Protein AF-A0A2M6GEM4-F1 (afdb_monomer_lite)

Foldseek 3Di:
DDPPDPPVVVVVVVVVVCVVVVHDDDDLLLVLLVVLLVLLVVLLVDLVCLLVSVVCNCPVRQVVDPLCVVVVPPDDDARCVSLQCRQLVVLNVQLVCLVVVHDHDPPPVDDSVVVNSVSSVSNNVSSVVSSVVSVCVVVVVVPD

Radius of gyration: 19.63 Å; chains: 1; bounding box: 41×46×54 Å

Sequence (144 aa):
MSSKDNSHDYIRYFELSLEELGITLPDKLEAAKILLSYYLGQMISSLERAFELMYLIDNEIYKQVDWMQELKLSEKKYVGEELGLEKMFTWYRELQDYEDNGMLLYYNELPRVKQKVKFEQELVEEAKELKSKIYKEIFTHNNV

Structure (mmCIF, N/CA/C/O backbone):
data_AF-A0A2M6GEM4-F1
#
_entry.id   AF-A0A2M6GEM4-F1
#
loop_
_atom_site.group_PDB
_atom_site.id
_atom_site.type_symbol
_atom_site.label_atom_id
_atom_site.label_alt_id
_atom_site.label_comp_id
_atom_site.label_asym_id
_atom_site.label_entity_id
_atom_site.label_seq_id
_atom_site.pdbx_PDB_ins_code
_atom_site.Cartn_x
_atom_site.Cartn_y
_atom_site.Cartn_z
_atom_site.occupancy
_atom_site.B_iso_or_equiv
_atom_site.auth_seq_id
_atom_site.auth_comp_id
_atom_site.auth_asym_id
_atom_site.auth_atom_id
_atom_site.pdbx_PDB_model_num
ATOM 1 N N . MET A 1 1 ? -25.309 -33.368 25.034 1.00 39.88 1 MET A N 1
ATOM 2 C CA . MET A 1 1 ? -24.667 -32.039 25.049 1.00 39.88 1 MET A CA 1
ATOM 3 C C . MET A 1 1 ? -24.762 -31.478 23.643 1.00 39.88 1 MET A C 1
ATOM 5 O O . MET A 1 1 ? -24.240 -32.099 22.728 1.00 39.88 1 MET A O 1
ATOM 9 N N . SER A 1 2 ? -25.549 -30.418 23.457 1.00 46.16 2 SER A N 1
ATOM 10 C CA . SER A 1 2 ? -25.753 -29.780 22.153 1.00 46.16 2 SER A CA 1
ATOM 11 C C . SER A 1 2 ? -24.515 -28.953 21.824 1.00 46.16 2 SER A C 1
ATOM 13 O O . SER A 1 2 ? -24.209 -28.009 22.537 1.00 46.16 2 SER A O 1
ATOM 15 N N . SER A 1 3 ? -23.800 -29.312 20.763 1.00 54.38 3 SER A N 1
ATOM 16 C CA . SER A 1 3 ? -22.631 -28.600 20.231 1.00 54.38 3 SER A CA 1
ATOM 17 C C . SER A 1 3 ? -23.011 -27.328 19.452 1.00 54.38 3 SER A C 1
ATOM 19 O O . SER A 1 3 ? -22.379 -26.999 18.450 1.00 54.38 3 SER A O 1
ATOM 21 N N . LYS A 1 4 ? -24.095 -26.657 19.848 1.00 60.97 4 LYS A N 1
ATOM 22 C CA . LYS A 1 4 ? -24.595 -25.419 19.244 1.00 60.97 4 LYS A CA 1
ATOM 23 C C . LYS A 1 4 ? -24.687 -24.373 20.355 1.00 60.97 4 LYS A C 1
ATOM 25 O O . LYS A 1 4 ? -25.358 -24.645 21.344 1.00 60.97 4 LYS A O 1
ATOM 30 N N . ASP A 1 5 ? -24.009 -23.242 20.149 1.00 56.44 5 ASP A N 1
ATOM 31 C CA . ASP A 1 5 ? -23.959 -22.025 20.985 1.00 56.44 5 ASP A CA 1
ATOM 32 C C . ASP A 1 5 ? -22.988 -21.960 22.177 1.00 56.44 5 ASP A C 1
ATOM 34 O O . ASP A 1 5 ? -23.385 -21.626 23.285 1.00 56.44 5 ASP A O 1
ATOM 38 N N . ASN A 1 6 ? -21.682 -22.126 21.927 1.00 60.91 6 ASN A N 1
ATOM 39 C CA . ASN A 1 6 ? -20.639 -21.585 22.825 1.00 60.91 6 ASN A CA 1
ATOM 40 C C . ASN A 1 6 ? -20.024 -20.261 22.316 1.00 60.91 6 ASN A C 1
ATOM 42 O O . ASN A 1 6 ? -19.078 -19.755 22.912 1.00 60.91 6 ASN A O 1
ATOM 46 N N . SER A 1 7 ? -20.513 -19.684 21.209 1.00 71.62 7 SER A N 1
ATOM 47 C CA . SER A 1 7 ? -19.956 -18.450 20.616 1.00 71.62 7 SER A CA 1
ATOM 48 C C . SER A 1 7 ? -19.957 -17.271 21.595 1.00 71.62 7 SER A C 1
ATOM 50 O O . SER A 1 7 ? -18.985 -16.522 21.656 1.00 71.62 7 SER A O 1
ATOM 52 N N . HIS A 1 8 ? -21.014 -17.149 22.398 1.00 75.56 8 HIS A N 1
ATOM 53 C CA . HIS A 1 8 ? -21.148 -16.109 23.414 1.00 75.56 8 HIS A CA 1
ATOM 54 C C . HIS A 1 8 ? -20.110 -16.233 24.533 1.00 75.56 8 HIS A C 1
ATOM 56 O O . HIS A 1 8 ? -19.555 -15.221 24.957 1.00 75.56 8 HIS A O 1
ATOM 62 N N . ASP A 1 9 ? -19.800 -17.455 24.968 1.00 83.75 9 ASP A N 1
ATOM 63 C CA . ASP A 1 9 ? -18.785 -17.680 25.998 1.00 83.75 9 ASP A CA 1
ATOM 64 C C . ASP A 1 9 ? -17.386 -17.348 25.470 1.00 83.75 9 ASP A C 1
ATOM 66 O O . ASP A 1 9 ? -16.604 -16.717 26.175 1.00 83.75 9 ASP A O 1
ATOM 70 N N . TYR A 1 10 ? -17.079 -17.683 24.211 1.00 84.69 10 TYR A N 1
ATOM 71 C CA . TYR A 1 10 ? -15.801 -17.315 23.589 1.00 84.69 10 TYR A CA 1
ATOM 72 C C . TYR A 1 10 ? -15.606 -15.804 23.478 1.00 84.69 10 TYR A C 1
ATOM 74 O O . TYR A 1 10 ? -14.532 -15.313 23.817 1.00 84.69 10 TYR A O 1
ATOM 82 N N . ILE A 1 11 ? -16.633 -15.074 23.031 1.00 85.88 11 ILE A N 1
ATOM 83 C CA . ILE A 1 11 ? -16.583 -13.608 22.940 1.00 85.88 11 ILE A CA 1
ATOM 84 C C . ILE A 1 11 ? -16.347 -13.016 24.330 1.00 85.88 11 ILE A C 1
ATOM 86 O O . ILE A 1 11 ? -15.442 -12.209 24.508 1.00 85.88 11 ILE A O 1
ATOM 90 N N . ARG A 1 12 ? -17.078 -13.500 25.337 1.00 87.62 12 ARG A N 1
ATOM 91 C CA . ARG A 1 12 ? -16.926 -13.042 26.717 1.00 87.62 12 ARG A CA 1
ATOM 92 C C . ARG A 1 12 ? -15.534 -13.322 27.287 1.00 87.62 12 ARG A C 1
ATOM 94 O O . ARG A 1 12 ? -14.957 -12.449 27.926 1.00 87.62 12 ARG A O 1
ATOM 101 N N . TYR A 1 13 ? -14.985 -14.523 27.089 1.00 91.38 13 TYR A N 1
ATOM 102 C CA . TYR A 1 13 ? -13.627 -14.839 27.547 1.00 91.38 13 TYR A CA 1
ATOM 103 C C . TYR A 1 13 ? -12.571 -13.997 26.829 1.00 91.38 13 TYR A C 1
ATOM 105 O O . TYR A 1 13 ? -11.590 -13.593 27.451 1.00 91.38 13 TYR A O 1
ATOM 113 N N . PHE A 1 14 ? -12.772 -13.710 25.543 1.00 89.94 14 PHE A N 1
ATOM 114 C CA . PHE A 1 14 ? -11.895 -12.832 24.781 1.00 89.94 14 PHE A CA 1
ATOM 115 C C . PHE A 1 14 ? -11.927 -11.396 25.321 1.00 89.94 14 PHE A C 1
ATOM 117 O O . PHE A 1 14 ? -10.872 -10.844 25.615 1.00 89.94 14 PHE A O 1
ATOM 124 N N . GLU A 1 15 ? -13.115 -10.829 25.541 1.00 90.00 15 GLU A N 1
ATOM 125 C CA . GLU A 1 15 ? -13.294 -9.487 26.115 1.00 90.00 15 GLU A CA 1
ATOM 126 C C . GLU A 1 15 ? -12.674 -9.364 27.513 1.00 90.00 15 GLU A C 1
ATOM 128 O O . GLU A 1 15 ? -11.921 -8.425 27.763 1.00 90.00 15 GLU A O 1
ATOM 133 N N . LEU A 1 16 ? -12.904 -10.344 28.396 1.00 92.31 16 LEU A N 1
ATOM 134 C CA . LEU A 1 16 ? -12.286 -10.373 29.728 1.00 92.31 16 LEU A CA 1
ATOM 135 C C . LEU A 1 16 ? -10.758 -10.440 29.650 1.00 92.31 16 LEU A C 1
ATOM 137 O O . LEU A 1 16 ? -10.073 -9.755 30.401 1.00 92.31 16 LEU A O 1
ATOM 141 N N . SER A 1 17 ? -10.215 -11.227 28.717 1.00 92.00 17 SER A N 1
ATOM 142 C CA . SER A 1 17 ? -8.763 -11.312 28.522 1.00 92.00 17 SER A CA 1
ATOM 143 C C . SER A 1 17 ? -8.178 -9.979 28.044 1.00 92.00 17 SER A C 1
ATOM 145 O O . SER A 1 17 ? -7.085 -9.604 28.459 1.00 92.00 17 SER A O 1
ATOM 147 N N . LEU A 1 18 ? -8.891 -9.253 27.174 1.00 91.94 18 LEU A N 1
ATOM 148 C CA . LEU A 1 18 ? -8.478 -7.918 26.733 1.00 91.94 18 LEU A CA 1
ATOM 149 C C . LEU A 1 18 ? -8.475 -6.923 27.896 1.00 91.94 18 LEU A C 1
ATOM 151 O O . LEU A 1 18 ? -7.514 -6.171 28.041 1.00 91.94 18 LEU A O 1
ATOM 155 N N . GLU A 1 19 ? -9.511 -6.954 28.737 1.00 91.69 19 GLU A N 1
ATOM 156 C CA . GLU A 1 19 ? -9.619 -6.106 29.927 1.00 91.69 19 GLU A CA 1
ATOM 157 C C . GLU A 1 19 ? -8.494 -6.397 30.932 1.00 91.69 19 GLU A C 1
ATOM 159 O O . GLU A 1 19 ? -7.802 -5.475 31.362 1.00 91.69 19 GLU A O 1
ATOM 164 N N . GLU A 1 20 ? -8.247 -7.673 31.248 1.00 92.56 20 GLU A N 1
ATOM 165 C CA . GLU A 1 20 ? -7.173 -8.100 32.157 1.00 92.56 20 GLU A CA 1
ATOM 166 C C . GLU A 1 20 ? -5.782 -7.675 31.668 1.00 92.56 20 GLU A C 1
ATOM 168 O O . GLU A 1 20 ? -4.919 -7.314 32.471 1.00 92.56 20 GLU A O 1
ATOM 173 N N . LEU A 1 21 ? -5.558 -7.703 30.351 1.00 93.12 21 LEU A N 1
ATOM 174 C CA . LEU A 1 21 ? -4.295 -7.300 29.733 1.00 93.12 21 LEU A CA 1
ATOM 175 C C . LEU A 1 21 ? -4.199 -5.787 29.478 1.00 93.12 21 LEU A C 1
ATOM 177 O O . LEU A 1 21 ? -3.145 -5.319 29.043 1.00 93.12 21 LEU A O 1
ATOM 181 N N . GLY A 1 22 ? -5.266 -5.022 29.729 1.00 89.12 22 GLY A N 1
ATOM 182 C CA . GLY A 1 22 ? -5.326 -3.589 29.435 1.00 89.12 22 GLY A CA 1
ATOM 183 C C . GLY A 1 22 ? -5.201 -3.273 27.940 1.00 89.12 22 GLY A C 1
ATOM 184 O O . GLY A 1 22 ? -4.650 -2.235 27.577 1.00 89.12 22 GLY A O 1
ATOM 185 N N . ILE A 1 23 ? -5.660 -4.176 27.068 1.00 87.44 23 ILE A N 1
ATOM 186 C CA . ILE A 1 23 ? -5.571 -4.030 25.613 1.00 87.44 23 ILE A CA 1
ATOM 187 C C . ILE A 1 23 ? -6.854 -3.387 25.093 1.00 87.44 23 ILE A C 1
ATOM 189 O O . ILE A 1 23 ? -7.933 -3.973 25.154 1.00 87.44 23 ILE A O 1
ATOM 193 N N . THR A 1 24 ? -6.726 -2.207 24.494 1.00 86.38 24 THR A N 1
ATOM 194 C CA . THR A 1 24 ? -7.792 -1.586 23.705 1.00 86.38 24 THR A CA 1
ATOM 195 C C . THR A 1 24 ? -7.686 -2.039 22.255 1.00 86.38 24 THR A C 1
ATOM 197 O O . THR A 1 24 ? -6.628 -1.906 21.636 1.00 86.38 24 THR A O 1
ATOM 200 N N . LEU A 1 25 ? -8.775 -2.580 21.704 1.00 86.50 25 LEU A N 1
ATOM 201 C CA . LEU A 1 25 ? -8.814 -2.920 20.285 1.00 86.50 25 LEU A CA 1
ATOM 202 C C . LEU A 1 25 ? -8.820 -1.639 19.444 1.00 86.50 25 LEU A C 1
ATOM 204 O O . LEU A 1 25 ? -9.588 -0.728 19.763 1.00 86.50 25 LEU A O 1
ATOM 208 N N . PRO A 1 26 ? -8.004 -1.576 18.379 1.00 89.00 26 PRO A N 1
ATOM 209 C CA . PRO A 1 26 ? -8.008 -0.434 17.483 1.00 89.00 26 PRO A CA 1
ATOM 210 C C . PRO A 1 26 ? -9.336 -0.351 16.731 1.00 89.00 26 PRO A C 1
ATOM 212 O O . PRO A 1 26 ? -9.942 -1.377 16.394 1.00 89.00 26 PRO A O 1
ATOM 215 N N . ASP A 1 27 ? -9.761 0.868 16.410 1.00 91.06 27 ASP A N 1
ATOM 216 C CA . ASP A 1 27 ? -10.817 1.047 15.417 1.00 91.06 27 ASP A CA 1
ATOM 217 C C . ASP A 1 27 ? -10.327 0.635 14.011 1.00 91.06 27 ASP A C 1
ATOM 219 O O . ASP A 1 27 ? -9.165 0.269 13.803 1.00 91.06 27 ASP A O 1
ATOM 223 N N . LYS A 1 28 ? -11.215 0.649 13.011 1.00 92.19 28 LYS A N 1
ATOM 224 C CA . LYS A 1 28 ? -10.843 0.218 11.653 1.00 92.19 28 LYS A CA 1
ATOM 225 C C . LYS A 1 28 ? -9.719 1.061 11.053 1.00 92.19 28 LYS A C 1
ATOM 227 O O . LYS A 1 28 ? -8.878 0.521 10.334 1.00 92.19 28 LYS A O 1
ATOM 232 N N . LEU A 1 29 ? -9.712 2.367 11.316 1.00 93.31 29 LEU A N 1
ATOM 233 C CA . LEU A 1 29 ? -8.711 3.281 10.781 1.00 93.31 29 LEU A CA 1
ATOM 234 C C . LEU A 1 29 ? -7.357 3.038 11.450 1.00 93.31 29 LEU A C 1
ATOM 236 O O . LEU A 1 29 ? -6.338 2.949 10.766 1.00 93.31 29 LEU A O 1
ATOM 240 N N . GLU A 1 30 ? -7.342 2.890 12.769 1.00 92.31 30 GLU A N 1
ATOM 241 C CA . GLU A 1 30 ? -6.152 2.547 13.538 1.00 92.31 30 GLU A CA 1
ATOM 242 C C . GLU A 1 30 ? -5.594 1.183 13.122 1.00 92.31 30 GLU A C 1
ATOM 244 O O . GLU A 1 30 ? -4.401 1.071 12.835 1.00 92.31 30 GLU A O 1
ATOM 249 N N . ALA A 1 31 ? -6.447 0.163 12.993 1.00 93.19 31 ALA A N 1
ATOM 250 C CA . ALA A 1 31 ? -6.056 -1.165 12.527 1.00 93.19 31 ALA A CA 1
ATOM 251 C C . ALA A 1 31 ? -5.433 -1.108 11.125 1.00 93.19 31 ALA A C 1
ATOM 253 O O . ALA A 1 31 ? -4.358 -1.673 10.901 1.00 93.19 31 ALA A O 1
ATOM 254 N N . ALA A 1 32 ? -6.058 -0.377 10.196 1.00 95.00 32 ALA A N 1
ATOM 255 C CA . ALA A 1 32 ? -5.523 -0.182 8.855 1.00 95.00 32 ALA A CA 1
ATOM 256 C C . ALA A 1 32 ? -4.182 0.551 8.872 1.00 95.00 32 ALA A C 1
ATOM 258 O O . ALA A 1 32 ? -3.261 0.125 8.184 1.00 95.00 32 ALA A O 1
ATOM 259 N N . LYS A 1 33 ? -4.020 1.599 9.687 1.00 94.81 33 LYS A N 1
ATOM 260 C CA . LYS A 1 33 ? -2.745 2.321 9.829 1.00 94.81 33 LYS A CA 1
ATOM 261 C C . LYS A 1 33 ? -1.640 1.444 10.414 1.00 94.81 33 LYS A C 1
ATOM 263 O O . LYS A 1 33 ? -0.503 1.513 9.945 1.00 94.81 33 LYS A O 1
ATOM 268 N N . ILE A 1 34 ? -1.953 0.602 11.399 1.00 93.50 34 ILE A N 1
ATOM 269 C CA . ILE A 1 34 ? -1.006 -0.360 11.981 1.00 93.50 34 ILE A CA 1
ATOM 270 C C . ILE A 1 34 ? -0.554 -1.363 10.915 1.00 93.50 34 ILE A C 1
ATOM 272 O O . ILE A 1 34 ? 0.650 -1.536 10.701 1.00 93.50 34 ILE A O 1
ATOM 276 N N . LEU A 1 35 ? -1.503 -1.986 10.211 1.00 95.31 35 LEU A N 1
ATOM 277 C CA . LEU A 1 35 ? -1.201 -2.979 9.182 1.00 95.31 35 LEU A CA 1
ATOM 278 C C . LEU A 1 35 ? -0.469 -2.352 7.986 1.00 95.31 35 LEU A C 1
ATOM 280 O O . LEU A 1 35 ? 0.499 -2.915 7.473 1.00 95.31 35 LEU A O 1
ATOM 284 N N . LEU A 1 36 ? -0.861 -1.140 7.598 1.00 96.50 36 LEU A N 1
ATOM 285 C CA . LEU A 1 36 ? -0.193 -0.369 6.561 1.00 96.50 36 LEU A CA 1
ATOM 286 C C . LEU A 1 36 ? 1.253 -0.068 6.965 1.00 96.50 36 LEU A C 1
ATOM 288 O O . LEU A 1 36 ? 2.172 -0.383 6.217 1.00 96.50 36 LEU A O 1
ATOM 292 N N . SER A 1 37 ? 1.492 0.439 8.178 1.00 96.12 37 SER A N 1
ATOM 293 C CA . SER A 1 37 ? 2.843 0.697 8.701 1.00 96.12 37 SER A CA 1
ATOM 294 C C . SER A 1 37 ? 3.740 -0.549 8.675 1.00 96.12 37 SER A C 1
ATOM 296 O O . SER A 1 37 ? 4.936 -0.455 8.361 1.00 96.12 37 SER A O 1
ATOM 298 N N . TYR A 1 38 ? 3.167 -1.726 8.948 1.00 96.06 38 TYR A N 1
ATOM 299 C CA . TYR A 1 38 ? 3.860 -3.008 8.844 1.00 96.06 38 TYR A CA 1
ATOM 300 C C . TYR A 1 38 ? 4.285 -3.327 7.402 1.00 96.06 38 TYR A C 1
ATOM 302 O O . TYR A 1 38 ? 5.475 -3.560 7.161 1.00 96.06 38 TYR A O 1
ATOM 310 N N . TYR A 1 39 ? 3.366 -3.276 6.431 1.00 97.50 39 TYR A N 1
ATOM 311 C CA . TYR A 1 39 ? 3.697 -3.549 5.026 1.00 97.50 39 TYR A CA 1
ATOM 312 C C . TYR A 1 39 ? 4.639 -2.505 4.425 1.00 97.50 39 TYR A C 1
ATOM 314 O O . TYR A 1 39 ? 5.596 -2.876 3.745 1.00 97.50 39 TYR A O 1
ATOM 322 N N . LEU A 1 40 ? 4.450 -1.220 4.741 1.00 97.31 40 LEU A N 1
ATOM 323 C CA . LEU A 1 40 ? 5.384 -0.162 4.351 1.00 97.31 40 LEU A CA 1
ATOM 324 C C . LEU A 1 40 ? 6.780 -0.429 4.926 1.00 97.31 40 LEU A C 1
ATOM 326 O O . LEU A 1 40 ? 7.784 -0.244 4.247 1.00 97.31 40 LEU A O 1
ATOM 330 N N . GLY A 1 41 ? 6.866 -0.920 6.167 1.00 97.00 41 GLY A N 1
ATOM 331 C CA . GLY A 1 41 ? 8.127 -1.353 6.763 1.00 97.00 41 GLY A CA 1
ATOM 332 C C . GLY A 1 41 ? 8.823 -2.450 5.964 1.00 97.00 41 GLY A C 1
ATOM 333 O O . GLY A 1 41 ? 10.011 -2.315 5.679 1.00 97.00 41 GLY A O 1
ATOM 334 N N . GLN A 1 42 ? 8.091 -3.490 5.563 1.00 97.06 42 GLN A N 1
ATOM 335 C CA . GLN A 1 42 ? 8.648 -4.546 4.715 1.00 97.06 42 GLN A CA 1
ATOM 336 C C . GLN A 1 42 ? 9.087 -4.022 3.348 1.00 97.06 42 GLN A C 1
ATOM 338 O O . GLN A 1 42 ? 10.149 -4.412 2.866 1.00 97.06 42 GLN A O 1
ATOM 343 N N . MET A 1 43 ? 8.303 -3.119 2.754 1.00 97.00 43 MET A N 1
ATOM 344 C CA . MET A 1 43 ? 8.576 -2.548 1.435 1.00 97.00 43 MET A CA 1
ATOM 345 C C . MET A 1 43 ? 9.884 -1.760 1.451 1.00 97.00 43 MET A C 1
ATOM 347 O O . MET A 1 43 ? 10.743 -1.957 0.600 1.00 97.00 43 MET A O 1
ATOM 351 N N . ILE A 1 44 ? 10.087 -0.945 2.487 1.00 96.81 44 ILE A N 1
ATOM 352 C CA . ILE A 1 44 ? 11.322 -0.178 2.685 1.00 96.81 44 ILE A CA 1
ATOM 353 C C . ILE A 1 44 ? 12.537 -1.098 2.868 1.00 96.81 44 ILE A C 1
ATOM 355 O O . ILE A 1 44 ? 13.638 -0.758 2.438 1.00 96.81 44 ILE A O 1
ATOM 359 N N . SER A 1 45 ? 12.360 -2.253 3.513 1.00 96.12 45 SER A N 1
ATOM 360 C CA . SER A 1 45 ? 13.439 -3.223 3.725 1.00 96.12 45 SER A CA 1
ATOM 361 C C . SER A 1 45 ? 13.754 -4.085 2.499 1.00 96.12 45 SER A C 1
ATOM 363 O O . SER A 1 45 ? 14.840 -4.657 2.442 1.00 96.12 45 SER A O 1
ATOM 365 N N . SER A 1 46 ? 12.838 -4.207 1.533 1.00 94.50 46 SER A N 1
ATOM 366 C CA . SER A 1 46 ? 12.997 -5.094 0.378 1.00 94.50 46 SER A CA 1
ATOM 367 C C . SER A 1 46 ? 12.337 -4.511 -0.874 1.00 94.50 46 SER A C 1
ATOM 369 O O . SER A 1 46 ? 11.144 -4.691 -1.113 1.00 94.50 46 SER A O 1
ATOM 371 N N . LEU A 1 47 ? 13.156 -3.850 -1.698 1.00 92.62 47 LEU A N 1
ATOM 372 C CA . LEU A 1 47 ? 12.745 -3.212 -2.954 1.00 92.62 47 LEU A CA 1
ATOM 373 C C . LEU A 1 47 ? 12.049 -4.189 -3.915 1.00 92.62 47 LEU A C 1
ATOM 375 O O . LEU A 1 47 ? 10.995 -3.883 -4.458 1.00 92.62 47 LEU A O 1
ATOM 379 N N . GLU A 1 48 ? 12.618 -5.383 -4.082 1.00 91.06 48 GLU A N 1
ATOM 380 C CA . GLU A 1 48 ? 12.145 -6.402 -5.033 1.00 91.06 48 GLU A CA 1
ATOM 381 C C . GLU A 1 48 ? 10.734 -6.918 -4.705 1.00 91.06 48 GLU A C 1
ATOM 383 O O . GLU A 1 48 ? 10.044 -7.459 -5.566 1.00 91.06 48 GLU A O 1
ATOM 388 N N . ARG A 1 49 ? 10.287 -6.739 -3.455 1.00 94.75 49 ARG A N 1
ATOM 389 C CA . ARG A 1 49 ? 8.950 -7.131 -2.994 1.00 94.75 49 ARG A CA 1
ATOM 390 C C . ARG A 1 49 ? 7.941 -5.986 -3.043 1.00 94.75 49 ARG A C 1
ATOM 392 O O . ARG A 1 49 ? 6.804 -6.177 -2.623 1.00 94.75 49 ARG A O 1
ATOM 399 N N . ALA A 1 50 ? 8.310 -4.804 -3.545 1.00 95.31 50 ALA A N 1
ATOM 400 C CA . ALA A 1 50 ? 7.434 -3.634 -3.525 1.00 95.31 50 ALA A CA 1
ATOM 401 C C . ALA A 1 50 ? 6.098 -3.881 -4.244 1.00 95.31 50 ALA A C 1
ATOM 403 O O . ALA A 1 50 ? 5.046 -3.522 -3.717 1.00 95.31 50 ALA A O 1
ATOM 404 N N . PHE A 1 51 ? 6.119 -4.566 -5.392 1.00 95.94 51 PHE A N 1
ATOM 405 C CA . PHE A 1 51 ? 4.896 -4.921 -6.116 1.00 95.94 51 PHE A CA 1
ATOM 406 C C . PHE A 1 51 ? 3.992 -5.880 -5.327 1.00 95.94 51 PHE A C 1
ATOM 408 O O . PHE A 1 51 ? 2.801 -5.616 -5.164 1.00 95.94 51 PHE A O 1
ATOM 415 N N . GLU A 1 52 ? 4.562 -6.969 -4.799 1.00 96.88 52 GLU A N 1
ATOM 416 C CA . GLU A 1 52 ? 3.852 -7.962 -3.976 1.00 96.88 52 GLU A CA 1
ATOM 417 C C . GLU A 1 52 ? 3.217 -7.303 -2.744 1.00 96.88 52 GLU A C 1
ATOM 419 O O . GLU A 1 52 ? 2.045 -7.511 -2.440 1.00 96.88 52 GLU A O 1
ATOM 424 N N . LEU A 1 53 ? 3.979 -6.462 -2.046 1.00 97.88 53 LEU A N 1
ATOM 425 C CA . LEU A 1 53 ? 3.516 -5.779 -0.844 1.00 97.88 53 LEU A CA 1
ATOM 426 C C . LEU A 1 53 ? 2.424 -4.757 -1.152 1.00 97.88 53 LEU A C 1
ATOM 428 O O . LEU A 1 53 ? 1.485 -4.627 -0.371 1.00 97.88 53 LEU A O 1
ATOM 432 N N . MET A 1 54 ? 2.496 -4.070 -2.292 1.00 97.38 54 MET A N 1
ATOM 433 C CA . MET A 1 54 ? 1.426 -3.167 -2.709 1.00 97.38 54 MET A CA 1
ATOM 434 C C . MET A 1 54 ? 0.156 -3.925 -3.114 1.00 97.38 54 MET A C 1
ATOM 436 O O . MET A 1 54 ? -0.946 -3.485 -2.792 1.00 97.38 54 MET A O 1
ATOM 440 N N . TYR A 1 55 ? 0.291 -5.102 -3.731 1.00 97.12 55 TYR A N 1
ATOM 441 C CA . TYR A 1 55 ? -0.840 -6.002 -3.963 1.00 97.12 55 TYR A CA 1
ATOM 442 C C . TYR A 1 55 ? -1.506 -6.431 -2.645 1.00 97.12 55 TYR A C 1
ATOM 444 O O . TYR A 1 55 ? -2.734 -6.462 -2.558 1.00 97.12 55 TYR A O 1
ATOM 452 N N . LEU A 1 56 ? -0.722 -6.720 -1.601 1.00 97.50 56 LEU A N 1
ATOM 453 C CA . LEU A 1 56 ? -1.262 -7.010 -0.269 1.00 97.50 56 LEU A CA 1
ATOM 454 C C . LEU A 1 56 ? -1.944 -5.785 0.348 1.00 97.50 56 LEU A C 1
ATOM 456 O O . LEU A 1 56 ? -3.043 -5.916 0.868 1.00 97.50 56 LEU A O 1
ATOM 460 N N . ILE A 1 57 ? -1.355 -4.591 0.248 1.00 97.56 57 ILE A N 1
ATOM 461 C CA . ILE A 1 57 ? -1.979 -3.354 0.745 1.00 97.56 57 ILE A CA 1
ATOM 462 C C . ILE A 1 57 ? -3.332 -3.103 0.058 1.00 97.56 57 ILE A C 1
ATOM 464 O O . ILE A 1 57 ? -4.318 -2.798 0.729 1.00 97.56 57 ILE A O 1
ATOM 468 N N . ASP A 1 58 ? -3.410 -3.262 -1.263 1.00 97.44 58 ASP A N 1
ATOM 469 C CA . ASP A 1 58 ? -4.656 -3.071 -2.011 1.00 97.44 58 ASP A CA 1
ATOM 470 C C . ASP A 1 58 ? -5.746 -4.060 -1.559 1.00 97.44 58 ASP A C 1
ATOM 472 O O . ASP A 1 58 ? -6.880 -3.668 -1.278 1.00 97.44 58 ASP A O 1
ATOM 476 N N . ASN A 1 59 ? -5.403 -5.345 -1.426 1.00 96.31 59 ASN A N 1
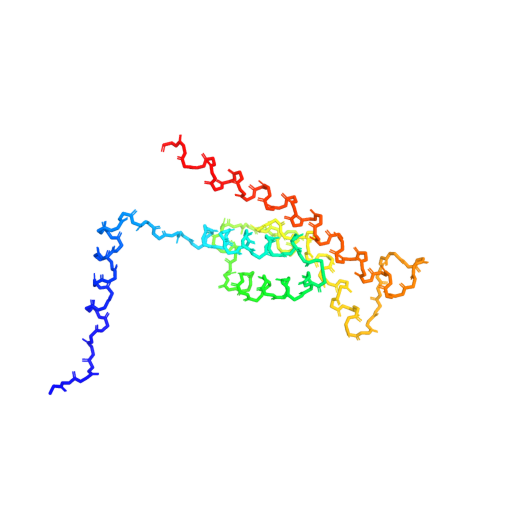ATOM 477 C CA . ASN A 1 59 ? -6.391 -6.384 -1.130 1.00 96.31 59 ASN A CA 1
ATOM 478 C C . ASN A 1 59 ? -6.726 -6.530 0.356 1.00 96.31 59 ASN A C 1
ATOM 480 O O . ASN A 1 59 ? -7.892 -6.733 0.670 1.00 96.31 59 ASN A O 1
ATOM 484 N N . GLU A 1 60 ? -5.755 -6.414 1.258 1.00 95.00 60 GLU A N 1
ATOM 485 C CA . GLU A 1 60 ? -5.935 -6.651 2.700 1.00 95.00 60 GLU A CA 1
ATOM 486 C C . GLU A 1 60 ? -6.302 -5.377 3.474 1.00 95.00 60 GLU A C 1
ATOM 488 O O . GLU A 1 60 ? -6.767 -5.460 4.608 1.00 95.00 60 GLU A O 1
ATOM 493 N N . ILE A 1 61 ? -6.106 -4.190 2.884 1.00 95.88 61 ILE A N 1
ATOM 494 C CA . ILE A 1 61 ? -6.400 -2.908 3.543 1.00 95.88 61 ILE A CA 1
ATOM 495 C C . ILE A 1 61 ? -7.380 -2.084 2.716 1.00 95.88 61 ILE A C 1
ATOM 497 O O . ILE A 1 61 ? -8.487 -1.800 3.174 1.00 95.88 61 ILE A O 1
ATOM 501 N N . TYR A 1 62 ? -6.992 -1.679 1.502 1.00 95.69 62 TYR A N 1
ATOM 502 C CA . TYR A 1 62 ? -7.755 -0.668 0.766 1.00 95.69 62 TYR A CA 1
ATOM 503 C C . TYR A 1 62 ? -9.152 -1.164 0.377 1.00 95.69 62 TYR A C 1
ATOM 505 O O . TYR A 1 62 ? -10.130 -0.458 0.595 1.00 95.69 62 TYR A O 1
ATOM 513 N N . LYS A 1 63 ? -9.265 -2.397 -0.130 1.00 95.25 63 LYS A N 1
ATOM 514 C CA . LYS A 1 63 ? -10.542 -2.987 -0.568 1.00 95.25 63 LYS A CA 1
ATOM 515 C C . LYS A 1 63 ? -11.419 -3.541 0.556 1.00 95.25 63 LYS A C 1
ATOM 517 O O . LYS A 1 63 ? -12.583 -3.839 0.302 1.00 95.25 63 LYS A O 1
ATOM 522 N N . GLN A 1 64 ? -10.888 -3.705 1.769 1.00 95.31 64 GLN A N 1
ATOM 523 C CA . GLN A 1 64 ? -11.631 -4.322 2.878 1.00 95.31 64 GLN A CA 1
ATOM 524 C C . GLN A 1 64 ? -12.618 -3.366 3.553 1.00 95.31 64 GLN A C 1
ATOM 526 O O . GLN A 1 64 ? -13.521 -3.804 4.267 1.00 95.31 64 GLN A O 1
ATOM 531 N N . VAL A 1 65 ? -12.459 -2.059 3.344 1.00 93.12 65 VAL A N 1
ATOM 532 C CA . VAL A 1 65 ? -13.262 -1.025 3.997 1.00 93.12 65 VAL A CA 1
ATOM 533 C C . VAL A 1 65 ? -13.712 -0.006 2.957 1.00 93.12 65 VAL A C 1
ATOM 535 O O . VAL A 1 65 ? -12.928 0.436 2.120 1.00 93.12 65 VAL A O 1
ATOM 538 N N . ASP A 1 66 ? -14.976 0.407 3.032 1.00 93.56 66 ASP A N 1
ATOM 539 C CA . ASP A 1 66 ? -15.436 1.599 2.322 1.00 93.56 66 ASP A CA 1
ATOM 540 C C . ASP A 1 66 ? -14.931 2.848 3.059 1.00 93.56 66 ASP A C 1
ATOM 542 O O . ASP A 1 66 ? -15.581 3.377 3.963 1.00 93.56 66 ASP A O 1
ATOM 546 N N . TRP A 1 67 ? -13.726 3.293 2.699 1.00 93.88 67 TRP A N 1
ATOM 547 C CA . TRP A 1 67 ? -13.052 4.416 3.354 1.00 93.88 67 TRP A CA 1
ATOM 548 C C . TRP A 1 67 ? -13.797 5.744 3.213 1.00 93.88 67 TRP A C 1
ATOM 550 O O . TRP A 1 67 ? -13.709 6.584 4.106 1.00 93.88 67 TRP A O 1
ATOM 560 N N . MET A 1 68 ? -14.577 5.923 2.145 1.00 93.25 68 MET A N 1
ATOM 561 C CA . MET A 1 68 ? -15.414 7.112 1.976 1.00 93.25 68 MET A CA 1
ATOM 562 C C . MET A 1 68 ? -16.501 7.161 3.047 1.00 93.25 68 MET A C 1
ATOM 564 O O . MET A 1 68 ? -16.705 8.198 3.682 1.00 93.25 68 MET A O 1
ATOM 568 N N . GLN A 1 69 ? -17.168 6.027 3.278 1.00 92.56 69 GLN A N 1
ATOM 569 C CA . GLN A 1 69 ? -18.184 5.908 4.317 1.00 92.56 69 GLN A CA 1
ATOM 570 C C . GLN A 1 69 ? -17.572 5.994 5.720 1.00 92.56 69 GLN A C 1
ATOM 572 O O . GLN A 1 69 ? -18.087 6.727 6.566 1.00 92.56 69 GLN A O 1
ATOM 577 N N . GLU A 1 70 ? -16.480 5.266 5.964 1.00 93.06 70 GLU A N 1
ATOM 578 C CA . GLU A 1 70 ? -15.828 5.189 7.275 1.00 93.06 70 GLU A CA 1
ATOM 579 C C . GLU A 1 70 ? -15.319 6.564 7.731 1.00 93.06 70 GLU A C 1
ATOM 581 O O . GLU A 1 70 ? -15.557 6.976 8.866 1.00 93.06 70 GLU A O 1
ATOM 586 N N . LEU A 1 71 ? -14.697 7.320 6.820 1.00 91.69 71 LEU A N 1
ATOM 587 C CA . LEU A 1 71 ? -14.149 8.649 7.100 1.00 91.69 71 LEU A CA 1
ATOM 588 C C . LEU A 1 71 ? -15.148 9.791 6.854 1.00 91.69 71 LEU A C 1
ATOM 590 O O . LEU A 1 71 ? -14.803 10.956 7.047 1.00 91.69 71 LEU A O 1
ATOM 594 N N . LYS A 1 72 ? -16.389 9.475 6.457 1.00 92.81 72 LYS A N 1
ATOM 595 C CA . LYS A 1 72 ? -17.461 10.444 6.155 1.00 92.81 72 LYS A CA 1
ATOM 596 C C . LYS A 1 72 ? -17.031 11.515 5.145 1.00 92.81 72 LYS A C 1
ATOM 598 O O . LYS A 1 72 ? -17.367 12.692 5.289 1.00 92.81 72 LYS A O 1
ATOM 603 N N . LEU A 1 73 ? -16.285 11.103 4.126 1.00 90.56 73 LEU A N 1
ATOM 604 C CA . LEU A 1 73 ? -15.808 11.986 3.067 1.00 90.56 73 LEU A CA 1
ATOM 605 C C . LEU A 1 73 ? -16.919 12.203 2.036 1.00 90.56 73 LEU A C 1
ATOM 607 O O . LEU A 1 73 ? -17.620 11.270 1.649 1.00 90.56 73 LEU A O 1
ATOM 611 N N . SER A 1 74 ? -17.089 13.444 1.582 1.00 88.81 74 SER A N 1
ATOM 612 C CA . SER A 1 74 ? -18.094 13.794 0.569 1.00 88.81 74 SER A CA 1
ATOM 613 C C . SER A 1 74 ? -17.606 13.573 -0.860 1.00 88.81 74 SER A C 1
ATOM 615 O O . SER A 1 74 ? -18.414 13.381 -1.764 1.00 88.81 74 SER A O 1
ATOM 617 N N . GLU A 1 75 ? -16.293 13.612 -1.071 1.00 88.69 75 GLU A N 1
ATOM 618 C CA . GLU A 1 75 ? -15.656 13.428 -2.369 1.00 88.69 75 GLU A CA 1
ATOM 619 C C . GLU A 1 75 ? -14.248 12.850 -2.206 1.00 88.69 75 GLU A C 1
ATOM 621 O O . GLU A 1 75 ? -13.621 13.015 -1.160 1.00 88.69 75 GLU A O 1
ATOM 626 N N . LYS A 1 76 ? -13.764 12.189 -3.260 1.00 86.19 76 LYS A N 1
ATOM 627 C CA . LYS A 1 76 ? -12.352 11.846 -3.424 1.00 86.19 76 LYS A CA 1
ATOM 628 C C . LYS A 1 76 ? -11.892 12.221 -4.812 1.00 86.19 76 LYS A C 1
ATOM 630 O O . LYS A 1 76 ? -12.625 12.023 -5.786 1.00 86.19 76 LYS A O 1
ATOM 635 N N . LYS A 1 77 ? -10.680 12.751 -4.903 1.00 89.06 77 LYS A N 1
ATOM 636 C CA . LYS A 1 77 ? -10.086 13.157 -6.170 1.00 89.06 77 LYS A CA 1
ATOM 637 C C . LYS A 1 77 ? -9.204 12.056 -6.740 1.00 89.06 77 LYS A C 1
ATOM 639 O O . LYS A 1 77 ? -9.179 11.873 -7.957 1.00 89.06 77 LYS A O 1
ATOM 644 N N . TYR A 1 78 ? -8.519 11.316 -5.871 1.00 90.94 78 TYR A N 1
ATOM 645 C CA . TYR A 1 78 ? -7.596 10.259 -6.268 1.00 90.94 78 TYR A CA 1
ATOM 646 C C . TYR A 1 78 ? -7.886 8.940 -5.545 1.00 90.94 78 TYR A C 1
ATOM 648 O O . TYR A 1 78 ? -8.451 8.904 -4.455 1.00 90.94 78 TYR A O 1
ATOM 656 N N . VAL A 1 79 ? -7.509 7.825 -6.173 1.00 90.75 79 VAL A N 1
ATOM 657 C CA . VAL A 1 79 ? -7.612 6.494 -5.558 1.00 90.75 79 VAL A CA 1
ATOM 658 C C . VAL A 1 79 ? -6.569 6.378 -4.454 1.00 90.75 79 VAL A C 1
ATOM 660 O O . VAL A 1 79 ? -5.398 6.628 -4.710 1.00 90.75 79 VAL A O 1
ATOM 663 N N . GLY A 1 80 ? -6.980 5.974 -3.252 1.00 92.25 80 GLY A N 1
ATOM 664 C CA . GLY A 1 80 ? -6.087 5.801 -2.106 1.00 92.25 80 GLY A CA 1
ATOM 665 C C . GLY A 1 80 ? -5.831 7.067 -1.293 1.00 92.25 80 GLY A C 1
ATOM 666 O O . GLY A 1 80 ? -5.167 6.977 -0.263 1.00 92.25 80 GLY A O 1
ATOM 667 N N . GLU A 1 81 ? -6.371 8.213 -1.710 1.00 93.81 81 GLU A N 1
ATOM 668 C CA . GLU A 1 81 ? -6.239 9.503 -1.018 1.00 93.81 81 GLU A CA 1
ATOM 669 C C . GLU A 1 81 ? -6.706 9.429 0.441 1.00 93.81 81 GLU A C 1
ATOM 671 O O . GLU A 1 81 ? -6.112 10.044 1.323 1.00 93.81 81 GLU A O 1
ATOM 676 N N . GLU A 1 82 ? -7.713 8.598 0.716 1.00 93.06 82 GLU A N 1
ATOM 677 C CA . GLU A 1 82 ? -8.287 8.399 2.047 1.00 93.06 82 GLU A CA 1
ATOM 678 C C . GLU A 1 82 ? -7.258 7.898 3.078 1.00 93.06 82 GLU A C 1
ATOM 680 O O . GLU A 1 82 ? -7.390 8.154 4.275 1.00 93.06 82 GLU A O 1
ATOM 685 N N . LEU A 1 83 ? -6.222 7.196 2.607 1.00 93.44 83 LEU A N 1
ATOM 686 C CA . LEU A 1 83 ? -5.132 6.645 3.415 1.00 93.44 83 LEU A CA 1
ATOM 687 C C . LEU A 1 83 ? -3.758 7.236 3.045 1.00 93.44 83 LEU A C 1
ATOM 689 O O . LEU A 1 83 ? -2.738 6.751 3.535 1.00 93.44 83 LEU A O 1
ATOM 693 N N . GLY A 1 84 ? -3.708 8.253 2.177 1.00 94.56 84 GLY A N 1
ATOM 694 C CA . GLY A 1 84 ? -2.457 8.836 1.677 1.00 94.56 84 GLY A CA 1
ATOM 695 C C . GLY A 1 84 ? -1.670 7.931 0.716 1.00 94.56 84 GLY A C 1
ATOM 696 O O . GLY A 1 84 ? -0.443 8.021 0.648 1.00 94.56 84 GLY A O 1
ATOM 697 N N . LEU A 1 85 ? -2.352 7.011 0.025 1.00 96.62 85 LEU A N 1
ATOM 698 C CA . LEU A 1 85 ? -1.774 6.014 -0.884 1.00 96.62 85 LEU A CA 1
ATOM 699 C C . LEU A 1 85 ? -1.769 6.452 -2.355 1.00 96.62 85 LEU A C 1
ATOM 701 O O . LEU A 1 85 ? -1.307 5.697 -3.207 1.00 96.62 85 LEU A O 1
ATOM 705 N N . GLU A 1 86 ? -2.273 7.635 -2.692 1.00 96.06 86 GLU A N 1
ATOM 706 C CA . GLU A 1 86 ? -2.545 8.052 -4.072 1.00 96.06 86 GLU A CA 1
ATOM 707 C C . GLU A 1 86 ? -1.320 8.005 -4.988 1.00 96.06 86 GLU A C 1
ATOM 709 O O . GLU A 1 86 ? -1.375 7.529 -6.127 1.00 96.06 86 GLU A O 1
ATOM 714 N N . LYS A 1 87 ? -0.169 8.423 -4.465 1.00 95.94 87 LYS A N 1
ATOM 715 C CA . LYS A 1 87 ? 1.088 8.348 -5.202 1.00 95.94 87 LYS A CA 1
ATOM 716 C C . LYS A 1 87 ? 1.601 6.916 -5.315 1.00 95.94 87 LYS A C 1
ATOM 718 O O . LYS A 1 87 ? 2.075 6.518 -6.373 1.00 95.94 87 LYS A O 1
ATOM 723 N N . MET A 1 88 ? 1.449 6.111 -4.263 1.00 97.31 88 MET A N 1
ATOM 724 C CA . MET A 1 88 ? 1.817 4.695 -4.314 1.00 97.31 88 MET A CA 1
ATOM 725 C C . MET A 1 88 ? 0.971 3.945 -5.348 1.00 97.31 88 MET A C 1
ATOM 727 O O . MET A 1 88 ? 1.507 3.167 -6.131 1.00 97.31 88 MET A O 1
ATOM 731 N N . PHE A 1 89 ? -0.331 4.232 -5.427 1.00 97.31 89 PHE A N 1
ATOM 732 C CA . PHE A 1 89 ? -1.206 3.671 -6.455 1.00 97.31 89 PHE A CA 1
ATOM 733 C C . PHE A 1 89 ? -0.805 4.080 -7.872 1.00 97.31 89 PHE A C 1
ATOM 735 O O . PHE A 1 89 ? -0.996 3.288 -8.792 1.00 97.31 89 PHE A O 1
ATOM 742 N N . THR A 1 90 ? -0.214 5.261 -8.057 1.00 96.25 90 THR A N 1
ATOM 743 C CA . THR A 1 90 ? 0.303 5.687 -9.366 1.00 96.25 90 THR A CA 1
ATOM 744 C C . THR A 1 90 ? 1.405 4.736 -9.841 1.00 96.25 90 THR A C 1
ATOM 746 O O . THR A 1 90 ? 1.304 4.164 -10.922 1.00 96.25 90 THR A O 1
ATOM 74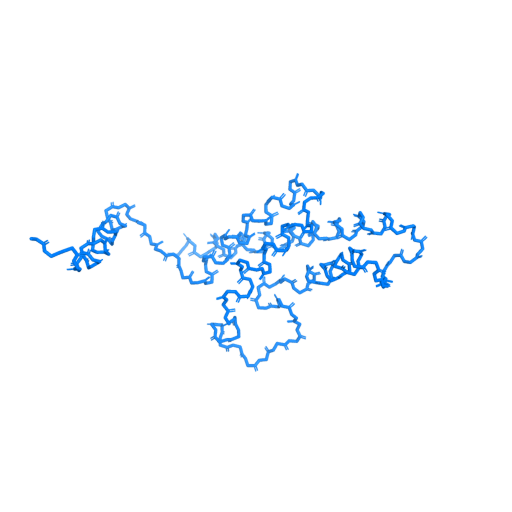9 N N . TRP A 1 91 ? 2.406 4.469 -9.001 1.00 97.19 91 TRP A N 1
ATOM 750 C CA . TRP A 1 91 ? 3.499 3.547 -9.338 1.00 97.19 91 TRP A CA 1
ATOM 751 C C . TRP A 1 91 ? 3.068 2.084 -9.376 1.00 97.19 91 TRP A C 1
ATOM 753 O O . TRP A 1 91 ? 3.573 1.299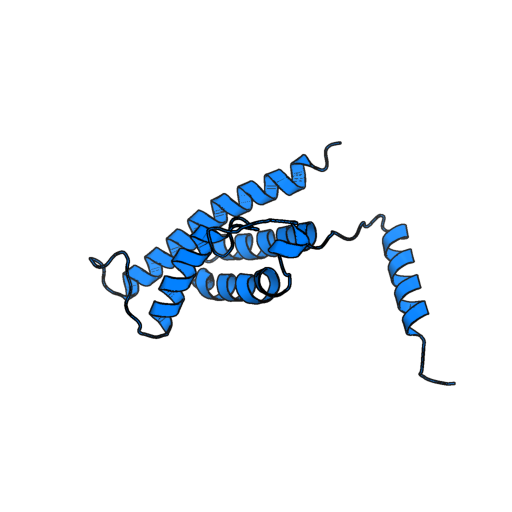 -10.177 1.00 97.19 91 TRP A O 1
ATOM 763 N N . TYR A 1 92 ? 2.098 1.716 -8.542 1.00 97.25 92 TYR A N 1
ATOM 764 C CA . TYR A 1 92 ? 1.520 0.382 -8.565 1.00 97.25 92 TYR A CA 1
ATOM 765 C C . TYR A 1 92 ? 0.853 0.065 -9.903 1.00 97.25 92 TYR A C 1
ATOM 767 O O . TYR A 1 92 ? 1.029 -1.038 -10.414 1.00 97.25 92 TYR A O 1
ATOM 775 N N . ARG A 1 93 ? 0.133 1.029 -10.493 1.00 96.44 93 ARG A N 1
ATOM 776 C CA . ARG A 1 93 ? -0.486 0.871 -11.815 1.00 96.44 93 ARG A CA 1
ATOM 777 C C . ARG A 1 93 ? 0.549 0.621 -12.904 1.00 96.44 93 ARG A C 1
ATOM 779 O O . ARG A 1 93 ? 0.406 -0.345 -13.639 1.00 96.44 93 ARG A O 1
ATOM 786 N N . GLU A 1 94 ? 1.631 1.393 -12.926 1.00 97.00 94 GLU A N 1
ATOM 787 C CA . GLU A 1 94 ? 2.722 1.178 -13.888 1.00 97.00 94 GLU A CA 1
ATOM 788 C C . GLU A 1 94 ? 3.373 -0.205 -13.728 1.00 97.00 94 GLU A C 1
ATOM 790 O O . GLU A 1 94 ? 3.754 -0.839 -14.710 1.00 97.00 94 GLU A O 1
ATOM 795 N N . LEU A 1 95 ? 3.485 -0.715 -12.498 1.00 95.56 95 LEU A N 1
ATOM 796 C CA . LEU A 1 95 ? 3.977 -2.073 -12.265 1.00 95.56 95 LEU A CA 1
ATOM 797 C C . LEU A 1 95 ? 2.974 -3.150 -12.699 1.00 95.56 95 LEU A C 1
ATOM 799 O O . LEU A 1 95 ? 3.399 -4.172 -13.228 1.00 95.56 95 LEU A O 1
ATOM 803 N N . GLN A 1 96 ? 1.667 -2.931 -12.530 1.00 96.31 96 GLN A N 1
ATOM 804 C CA . GLN A 1 96 ? 0.642 -3.825 -13.085 1.00 96.31 96 GLN A CA 1
ATOM 805 C C . GLN A 1 96 ? 0.739 -3.870 -14.614 1.00 96.31 96 GLN A C 1
ATOM 807 O O . GLN A 1 96 ? 0.859 -4.950 -15.190 1.00 96.31 96 GLN A O 1
ATOM 812 N N . ASP A 1 97 ? 0.813 -2.704 -15.260 1.00 96.25 97 ASP A N 1
ATOM 813 C CA . ASP A 1 97 ? 1.002 -2.604 -16.707 1.00 96.25 97 ASP A CA 1
ATOM 814 C C . ASP A 1 97 ? 2.334 -3.233 -17.147 1.00 96.25 97 ASP A C 1
ATOM 816 O O . ASP A 1 97 ? 2.427 -3.828 -18.224 1.00 96.25 97 ASP A O 1
ATOM 820 N N . TYR A 1 98 ? 3.382 -3.165 -16.319 1.00 94.69 98 TYR A N 1
ATOM 821 C CA . TYR A 1 98 ? 4.633 -3.863 -16.593 1.00 94.69 98 TYR A CA 1
ATOM 822 C C . TYR A 1 98 ? 4.418 -5.379 -16.679 1.00 94.69 98 TYR A C 1
ATOM 824 O O . TYR A 1 98 ? 4.831 -5.969 -17.685 1.00 94.69 98 TYR A O 1
ATOM 832 N N . GLU A 1 99 ? 3.791 -5.978 -15.659 1.00 93.81 99 GLU A N 1
ATOM 833 C CA . GLU A 1 99 ? 3.545 -7.425 -15.547 1.00 93.81 99 GLU A CA 1
ATOM 834 C C . GLU A 1 99 ? 2.598 -7.936 -16.645 1.00 93.81 99 GLU A C 1
ATOM 836 O O . GLU A 1 99 ? 2.834 -8.998 -17.223 1.00 93.81 99 GLU A O 1
ATOM 841 N N . ASP A 1 100 ? 1.606 -7.132 -17.031 1.00 94.44 100 ASP A N 1
ATOM 842 C CA . ASP A 1 100 ? 0.647 -7.461 -18.094 1.00 94.44 100 ASP A CA 1
ATOM 843 C C . ASP A 1 100 ? 1.203 -7.236 -19.517 1.00 94.44 100 ASP A C 1
ATOM 845 O O . ASP A 1 100 ? 0.490 -7.376 -20.512 1.00 94.44 100 ASP A O 1
ATOM 849 N N . ASN A 1 101 ? 2.493 -6.900 -19.651 1.00 92.62 101 ASN A N 1
ATOM 850 C CA . ASN A 1 101 ? 3.120 -6.486 -20.914 1.00 92.62 101 ASN A CA 1
ATOM 851 C C . ASN A 1 101 ? 2.430 -5.281 -21.592 1.00 92.62 101 ASN A C 1
ATOM 853 O O . ASN A 1 101 ? 2.536 -5.088 -22.805 1.00 92.62 101 ASN A O 1
ATOM 857 N N . GLY A 1 102 ? 1.767 -4.441 -20.799 1.00 92.69 102 GLY A N 1
ATOM 858 C CA . GLY A 1 102 ? 1.125 -3.200 -21.208 1.00 92.69 102 GLY A CA 1
ATOM 859 C C . GLY A 1 102 ? 2.104 -2.078 -21.564 1.00 92.69 102 GLY A C 1
ATOM 860 O O . GLY A 1 102 ? 3.335 -2.233 -21.533 1.00 92.69 102 GLY A O 1
ATOM 861 N N . MET A 1 103 ? 1.528 -0.936 -21.941 1.00 92.31 103 MET A N 1
ATOM 862 C CA . MET A 1 103 ? 2.255 0.302 -22.213 1.00 92.31 103 MET A CA 1
ATOM 863 C C . MET A 1 103 ? 2.623 0.983 -20.895 1.00 92.31 103 MET A C 1
ATOM 865 O O . MET A 1 103 ? 1.776 1.111 -20.024 1.00 92.31 103 MET A O 1
ATOM 869 N N . LEU A 1 104 ? 3.866 1.448 -20.788 1.00 94.69 104 LEU A N 1
ATOM 870 C CA . LEU A 1 104 ? 4.363 2.195 -19.632 1.00 94.69 104 LEU A CA 1
ATOM 871 C C . LEU A 1 104 ? 4.407 3.678 -19.986 1.00 94.69 104 LEU A C 1
ATOM 873 O O . LEU A 1 104 ? 4.746 4.030 -21.120 1.00 94.69 104 LEU A O 1
ATOM 877 N N . LEU A 1 105 ? 4.024 4.540 -19.048 1.00 93.44 105 LEU A N 1
ATOM 878 C CA . LEU A 1 105 ? 3.851 5.970 -19.318 1.00 93.44 105 LEU A CA 1
ATOM 879 C C . LEU A 1 105 ? 5.072 6.800 -18.918 1.00 93.44 105 LEU A C 1
ATOM 881 O O . LEU A 1 105 ? 5.289 7.881 -19.473 1.00 93.44 105 LEU A O 1
ATOM 885 N N . TYR A 1 106 ? 5.895 6.287 -18.007 1.00 94.38 106 TYR A N 1
ATOM 886 C CA . TYR A 1 106 ? 7.010 7.010 -17.400 1.00 94.38 106 TYR A CA 1
ATOM 887 C C . TYR A 1 106 ? 8.369 6.366 -17.707 1.00 94.38 106 TYR A C 1
ATOM 889 O O . TYR A 1 106 ? 8.475 5.182 -18.022 1.00 94.38 106 TYR A O 1
ATOM 897 N N . TYR A 1 107 ? 9.429 7.174 -17.597 1.00 94.38 107 TYR A N 1
ATOM 898 C CA . TYR A 1 107 ? 10.823 6.792 -17.865 1.00 94.38 107 TYR A CA 1
ATOM 899 C C . TYR A 1 107 ? 11.036 6.115 -19.233 1.00 94.38 107 TYR A C 1
ATOM 901 O O . TYR A 1 107 ? 11.827 5.176 -19.362 1.00 94.38 107 TYR A O 1
ATOM 909 N N . ASN A 1 108 ? 10.316 6.562 -20.269 1.00 92.38 108 ASN A N 1
ATOM 910 C CA . ASN A 1 108 ? 10.328 5.991 -21.627 1.00 92.38 108 ASN A CA 1
ATOM 911 C C . ASN A 1 108 ? 11.709 5.994 -22.303 1.00 92.38 108 ASN A C 1
ATOM 913 O O . ASN A 1 108 ? 11.937 5.272 -23.270 1.00 92.38 108 ASN A O 1
ATOM 917 N N . GLU A 1 109 ? 12.644 6.786 -21.788 1.00 94.94 109 GLU A N 1
ATOM 918 C CA . GLU A 1 109 ? 14.049 6.803 -22.181 1.00 94.94 109 GLU A CA 1
ATOM 919 C C . GLU A 1 109 ? 14.847 5.575 -21.702 1.00 94.94 109 GLU A C 1
ATOM 921 O O . GLU A 1 109 ? 15.936 5.305 -22.214 1.00 94.94 109 GLU A O 1
ATOM 926 N N . LEU A 1 110 ? 14.335 4.828 -20.719 1.00 94.06 110 LEU A N 1
ATOM 927 C CA . LEU A 1 110 ? 14.994 3.661 -20.142 1.00 94.06 110 LEU A CA 1
ATOM 928 C C . LEU A 1 110 ? 14.488 2.347 -20.765 1.00 94.06 110 LEU A C 1
ATOM 930 O O . LEU A 1 110 ? 13.318 2.224 -21.116 1.00 94.06 110 LEU A O 1
ATOM 934 N N . PRO A 1 111 ? 15.330 1.298 -20.830 1.00 95.44 111 PRO A N 1
ATOM 935 C CA . PRO A 1 111 ? 14.866 -0.056 -21.116 1.00 95.44 111 PRO A CA 1
ATOM 936 C C . PRO A 1 111 ? 13.812 -0.520 -20.102 1.00 95.44 111 PRO A C 1
ATOM 938 O O . PRO A 1 111 ? 13.974 -0.274 -18.907 1.00 95.44 111 PRO A O 1
ATOM 941 N N . ARG A 1 112 ? 12.810 -1.288 -20.554 1.00 92.31 112 ARG A N 1
ATOM 942 C CA . ARG A 1 112 ? 11.666 -1.764 -19.745 1.00 92.31 112 ARG A CA 1
ATOM 943 C C . ARG A 1 112 ? 12.065 -2.317 -18.370 1.00 92.31 112 ARG A C 1
ATOM 945 O O . ARG A 1 112 ? 11.514 -1.926 -17.349 1.00 92.31 112 ARG A O 1
ATOM 952 N N . VAL A 1 113 ? 13.092 -3.168 -18.322 1.00 93.81 113 VAL A N 1
ATOM 953 C CA . VAL A 1 113 ? 13.599 -3.757 -17.065 1.00 93.81 113 VAL A CA 1
ATOM 954 C C . VAL A 1 113 ? 14.080 -2.686 -16.078 1.00 93.81 113 VAL A C 1
ATOM 956 O O . VAL A 1 113 ? 13.864 -2.803 -14.878 1.00 93.81 113 VAL A O 1
ATOM 959 N N . LYS A 1 114 ? 14.712 -1.613 -16.569 1.00 95.94 114 LYS A N 1
ATOM 960 C CA . LYS A 1 114 ? 15.159 -0.495 -15.727 1.00 95.94 114 LYS A CA 1
ATOM 961 C C . LYS A 1 114 ? 14.003 0.411 -15.300 1.00 95.94 114 LYS A C 1
ATOM 963 O O . LYS A 1 114 ? 14.090 0.992 -14.224 1.00 95.94 114 LYS A O 1
ATOM 968 N N . GLN A 1 115 ? 12.943 0.513 -16.105 1.00 95.25 115 GLN A N 1
ATOM 969 C CA . GLN A 1 115 ? 11.718 1.227 -15.727 1.00 95.25 115 GLN A CA 1
ATOM 970 C C . GLN A 1 115 ? 11.049 0.555 -14.525 1.00 95.25 115 GLN A C 1
ATOM 972 O O . GLN A 1 115 ? 10.757 1.237 -13.551 1.00 95.25 115 GLN A O 1
ATOM 977 N N . LYS A 1 116 ? 10.930 -0.783 -14.525 1.00 95.69 116 LYS A N 1
ATOM 978 C CA . LYS A 1 116 ? 10.418 -1.543 -13.369 1.00 95.69 116 LYS A CA 1
ATOM 979 C C . LYS A 1 116 ? 11.172 -1.213 -12.082 1.00 95.69 116 LYS A C 1
ATOM 981 O O . LYS A 1 116 ? 10.559 -0.811 -11.101 1.00 95.69 116 LYS A O 1
ATOM 986 N N . VAL A 1 117 ? 12.503 -1.309 -12.115 1.00 95.81 117 VAL A N 1
ATOM 987 C CA . VAL A 1 117 ? 13.344 -0.996 -10.947 1.00 95.81 117 VAL A CA 1
ATOM 988 C C . VAL A 1 117 ? 13.134 0.449 -10.486 1.00 95.81 117 VAL A C 1
ATOM 990 O O . VAL A 1 117 ? 13.169 0.728 -9.291 1.00 95.81 117 VAL A O 1
ATOM 993 N N . LYS A 1 118 ? 12.900 1.383 -11.417 1.00 96.81 118 LYS A N 1
ATOM 994 C CA . LYS A 1 118 ? 12.574 2.769 -11.076 1.00 96.81 118 LYS A CA 1
ATOM 995 C C . LYS A 1 118 ? 11.219 2.894 -10.389 1.00 96.81 118 LYS A C 1
ATOM 997 O O . LYS A 1 118 ? 11.159 3.531 -9.348 1.00 96.81 118 LYS A O 1
ATOM 1002 N N . PHE A 1 119 ? 10.174 2.247 -10.892 1.00 97.06 119 PHE A N 1
ATOM 1003 C CA . PHE A 1 119 ? 8.859 2.254 -10.242 1.00 97.06 119 PHE A CA 1
ATOM 1004 C C . PHE A 1 119 ? 8.890 1.644 -8.840 1.00 97.06 119 PHE A C 1
ATOM 1006 O O . PHE A 1 119 ? 8.299 2.197 -7.917 1.00 97.06 119 PHE A O 1
ATOM 1013 N N . GLU A 1 120 ? 9.630 0.550 -8.651 1.00 97.00 120 GLU A N 1
ATOM 1014 C CA . GLU A 1 120 ? 9.846 -0.042 -7.326 1.00 97.00 120 GLU A CA 1
ATOM 1015 C C . GLU A 1 120 ? 10.569 0.940 -6.388 1.00 97.00 120 GLU A C 1
ATOM 1017 O O . GLU A 1 120 ? 10.222 1.035 -5.211 1.00 97.00 120 GLU A O 1
ATOM 1022 N N . GLN A 1 121 ? 11.547 1.704 -6.897 1.00 97.12 121 GLN A N 1
ATOM 1023 C CA . GLN A 1 121 ? 12.252 2.724 -6.108 1.00 97.12 121 GLN A CA 1
ATOM 1024 C C . GLN A 1 121 ? 11.308 3.843 -5.677 1.00 97.12 121 GLN A C 1
ATOM 1026 O O . GLN A 1 121 ? 11.299 4.198 -4.502 1.00 97.12 121 GLN A O 1
ATOM 1031 N N . GLU A 1 122 ? 10.500 4.362 -6.601 1.00 97.62 122 GLU A N 1
ATOM 1032 C CA . GLU A 1 122 ? 9.525 5.407 -6.288 1.00 97.62 122 GLU A CA 1
ATOM 1033 C C . GLU A 1 122 ? 8.488 4.910 -5.265 1.00 97.62 122 GLU A C 1
ATOM 1035 O O . GLU A 1 122 ? 8.191 5.616 -4.305 1.00 97.62 122 GLU A O 1
ATOM 1040 N N . LEU A 1 123 ? 8.010 3.660 -5.375 1.00 96.62 123 LEU A N 1
ATOM 1041 C CA . LEU A 1 123 ? 7.154 3.048 -4.347 1.00 96.62 123 LEU A CA 1
ATOM 1042 C C . LEU A 1 123 ? 7.806 3.055 -2.963 1.00 96.62 123 LEU A C 1
ATOM 1044 O O . LEU A 1 123 ? 7.148 3.378 -1.975 1.00 96.62 123 LEU A O 1
ATOM 1048 N N . VAL A 1 124 ? 9.088 2.698 -2.879 1.00 97.19 124 VAL A N 1
ATOM 1049 C CA . VAL A 1 124 ? 9.823 2.680 -1.611 1.00 97.19 124 VAL A CA 1
ATOM 1050 C C . VAL A 1 124 ? 9.999 4.087 -1.042 1.00 97.19 124 VAL A C 1
ATOM 1052 O O . VAL A 1 124 ? 9.872 4.261 0.172 1.00 97.19 124 VAL A O 1
ATOM 1055 N N . GLU A 1 125 ? 10.280 5.092 -1.870 1.00 97.69 125 GLU A N 1
ATOM 1056 C CA . GLU A 1 125 ? 10.386 6.478 -1.399 1.00 97.69 125 GLU A CA 1
ATOM 1057 C C . GLU A 1 125 ? 9.041 6.996 -0.876 1.00 97.69 125 GLU A C 1
ATOM 1059 O O . GLU A 1 125 ? 8.970 7.484 0.255 1.00 97.69 125 GLU A O 1
ATOM 1064 N N . GLU A 1 126 ? 7.952 6.775 -1.614 1.00 97.56 126 GLU A N 1
ATOM 1065 C CA . GLU A 1 126 ? 6.607 7.141 -1.159 1.00 97.56 126 GLU A CA 1
ATOM 1066 C C . GLU A 1 126 ? 6.206 6.368 0.114 1.00 97.56 126 GLU A C 1
ATOM 1068 O O . GLU A 1 126 ? 5.612 6.933 1.037 1.00 97.56 126 GLU A O 1
ATOM 1073 N N . ALA A 1 127 ? 6.619 5.102 0.243 1.00 97.06 127 ALA A N 1
ATOM 1074 C CA . ALA A 1 127 ? 6.405 4.314 1.453 1.00 97.06 127 ALA A CA 1
ATOM 1075 C C . ALA A 1 127 ? 7.135 4.892 2.676 1.00 97.06 127 ALA A C 1
ATOM 1077 O O . ALA A 1 127 ? 6.584 4.877 3.781 1.00 97.06 127 ALA A O 1
ATOM 1078 N N . LYS A 1 128 ? 8.357 5.421 2.512 1.00 97.25 128 LYS A N 1
ATOM 1079 C CA . LYS A 1 128 ? 9.087 6.099 3.599 1.00 97.25 128 LYS A CA 1
ATOM 1080 C C . LYS A 1 128 ? 8.350 7.352 4.053 1.00 97.25 128 LYS A C 1
ATOM 1082 O O . LYS A 1 128 ? 8.197 7.562 5.262 1.00 97.25 128 LYS A O 1
ATOM 1087 N N . GLU A 1 129 ? 7.890 8.167 3.105 1.00 96.88 129 GLU A N 1
ATOM 1088 C CA . GLU A 1 129 ? 7.130 9.381 3.405 1.00 96.88 129 GLU A CA 1
ATOM 1089 C C . GLU A 1 129 ? 5.844 9.048 4.164 1.00 96.88 129 GLU A C 1
ATOM 1091 O O . GLU A 1 129 ? 5.590 9.607 5.237 1.00 96.88 129 GLU A O 1
ATOM 1096 N N . LEU A 1 130 ? 5.058 8.100 3.649 1.00 96.38 130 LEU A N 1
ATOM 1097 C CA . LEU A 1 130 ? 3.783 7.716 4.241 1.00 96.38 130 LEU A CA 1
ATOM 1098 C C . LEU A 1 130 ? 3.958 7.075 5.620 1.00 96.38 130 LEU A C 1
ATOM 1100 O O . LEU A 1 130 ? 3.269 7.454 6.567 1.00 96.38 130 LEU A O 1
ATOM 1104 N N . LYS A 1 131 ? 4.932 6.173 5.786 1.00 95.31 131 LYS A N 1
ATOM 1105 C CA . LYS A 1 131 ? 5.214 5.548 7.085 1.00 95.31 131 LYS A CA 1
ATOM 1106 C C . LYS A 1 131 ? 5.574 6.585 8.148 1.00 95.31 131 LYS A C 1
ATOM 1108 O O . LYS A 1 131 ? 5.141 6.466 9.292 1.00 95.31 131 LYS A O 1
ATOM 1113 N N . SER A 1 132 ? 6.334 7.617 7.779 1.00 94.94 132 SER A N 1
ATOM 1114 C CA . SER A 1 132 ? 6.665 8.729 8.677 1.00 94.94 132 SER A CA 1
ATOM 1115 C C . SER A 1 132 ? 5.422 9.518 9.105 1.00 94.94 132 SER A C 1
ATOM 1117 O O . SER A 1 132 ? 5.297 9.874 10.278 1.00 94.94 132 SER A O 1
ATOM 1119 N N . LYS A 1 133 ? 4.475 9.759 8.185 1.00 94.25 133 LYS A N 1
ATOM 1120 C CA . LYS A 1 133 ? 3.190 10.414 8.493 1.00 94.25 133 LYS A CA 1
ATOM 1121 C C . LYS A 1 133 ? 2.343 9.563 9.441 1.00 94.25 133 LYS A C 1
ATOM 1123 O O . LYS A 1 133 ? 1.972 10.045 10.507 1.00 94.25 133 LYS A O 1
ATOM 1128 N N . ILE A 1 134 ? 2.148 8.283 9.118 1.00 93.25 134 ILE A N 1
ATOM 1129 C CA . ILE A 1 134 ? 1.373 7.342 9.943 1.00 93.25 134 ILE A CA 1
ATOM 1130 C C . ILE A 1 134 ? 1.966 7.222 11.349 1.00 93.25 134 ILE A C 1
ATOM 1132 O O . ILE A 1 134 ? 1.235 7.261 12.335 1.00 93.25 134 ILE A O 1
ATOM 1136 N N . TYR A 1 135 ? 3.293 7.120 11.464 1.00 90.25 135 TYR A N 1
ATOM 1137 C CA . TYR A 1 135 ? 3.956 7.064 12.765 1.00 90.25 135 TYR A CA 1
ATOM 1138 C C . TYR A 1 135 ? 3.647 8.315 13.598 1.00 90.25 135 TYR A C 1
ATOM 1140 O O . TYR A 1 135 ? 3.269 8.212 14.762 1.00 90.25 135 TYR A O 1
ATOM 1148 N N . LYS A 1 136 ? 3.739 9.511 13.010 1.00 89.56 136 LYS A N 1
ATOM 1149 C CA . LYS A 1 136 ? 3.374 10.744 13.721 1.00 89.56 136 LYS A CA 1
ATOM 1150 C C . LYS A 1 136 ? 1.916 10.714 14.168 1.00 89.56 136 LYS A C 1
ATOM 1152 O O . LYS A 1 136 ? 1.637 11.062 15.307 1.00 89.56 136 LYS A O 1
ATOM 1157 N N . GLU A 1 137 ? 0.997 10.265 13.326 1.00 87.38 137 GLU A N 1
ATOM 1158 C CA . GLU A 1 137 ? -0.424 10.201 13.677 1.00 87.38 137 GLU A CA 1
ATOM 1159 C C . GLU A 1 137 ? -0.692 9.244 14.844 1.00 87.38 137 GLU A C 1
ATOM 1161 O O . GLU A 1 137 ? -1.349 9.646 15.799 1.00 87.38 137 GLU A O 1
ATOM 1166 N N . ILE A 1 138 ? -0.117 8.037 14.827 1.00 82.62 138 ILE A N 1
ATOM 1167 C CA . ILE A 1 138 ? -0.297 7.040 15.895 1.00 82.62 138 ILE A CA 1
ATOM 1168 C C . ILE A 1 138 ? 0.330 7.520 17.217 1.00 82.62 138 ILE A C 1
ATOM 1170 O O . ILE A 1 138 ? -0.286 7.420 18.273 1.00 82.62 138 ILE A O 1
ATOM 1174 N N . PHE A 1 139 ? 1.551 8.064 17.191 1.00 71.44 139 PHE A N 1
ATOM 1175 C CA . PHE A 1 139 ? 2.298 8.374 18.421 1.00 71.44 139 PHE A CA 1
ATOM 1176 C C . PHE A 1 139 ? 2.069 9.786 18.976 1.00 71.44 139 PHE A C 1
ATOM 1178 O O . PHE A 1 139 ? 2.418 10.044 20.127 1.00 71.44 139 PHE A O 1
ATOM 1185 N N . THR A 1 140 ? 1.454 10.695 18.215 1.00 61.69 140 THR A N 1
ATOM 1186 C CA . THR A 1 140 ? 1.038 12.008 18.748 1.00 61.69 140 THR A CA 1
ATOM 1187 C C . THR A 1 140 ? -0.297 11.914 19.500 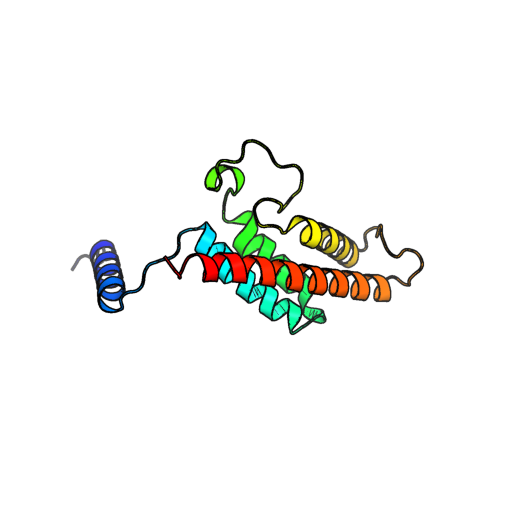1.00 61.69 140 THR A C 1
ATOM 1189 O O . THR A 1 140 ? -0.528 12.704 20.409 1.00 61.69 140 THR A O 1
ATOM 1192 N N . HIS A 1 141 ? -1.136 10.914 19.201 1.00 50.69 141 HIS A N 1
ATOM 1193 C CA . HIS A 1 141 ? -2.417 10.693 19.891 1.00 50.69 141 HIS A CA 1
ATOM 1194 C C . HIS A 1 141 ? -2.287 9.961 21.241 1.00 50.69 141 HIS A C 1
ATOM 1196 O O . HIS A 1 141 ? -3.214 10.010 22.037 1.00 50.69 141 HIS A O 1
ATOM 1202 N N . ASN A 1 142 ? -1.127 9.367 21.551 1.00 46.75 142 ASN A N 1
ATOM 1203 C CA . ASN A 1 142 ? -0.879 8.653 22.817 1.00 46.75 142 ASN A CA 1
ATOM 1204 C C . ASN A 1 142 ? -0.281 9.533 23.941 1.00 46.75 142 ASN A C 1
ATOM 1206 O O . ASN A 1 142 ? 0.180 9.003 24.948 1.00 46.75 142 ASN A O 1
ATOM 1210 N N . ASN A 1 143 ? -0.244 10.861 23.770 1.00 35.62 143 ASN A N 1
ATOM 1211 C CA . ASN A 1 143 ? 0.318 11.821 24.738 1.00 35.62 143 ASN A CA 1
ATOM 1212 C C . ASN A 1 143 ? -0.729 12.793 25.328 1.00 35.62 143 ASN A C 1
ATOM 1214 O O . ASN A 1 143 ? -0.365 13.893 25.750 1.00 35.62 143 ASN A O 1
ATOM 1218 N N . VAL A 1 144 ? -2.01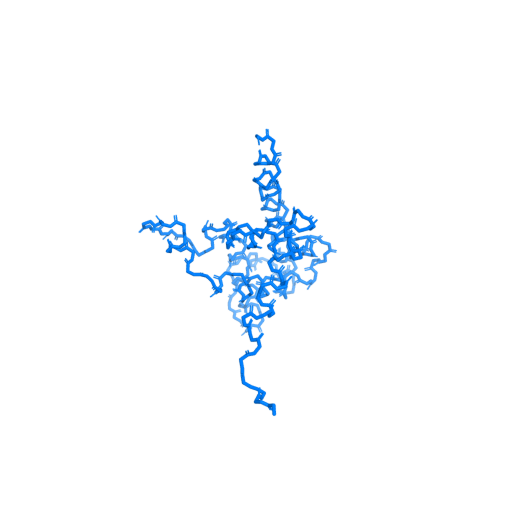2 12.415 25.350 1.00 34.28 144 VAL A N 1
ATOM 1219 C CA . VAL A 1 144 ? -3.091 13.190 25.996 1.00 34.28 144 VAL A CA 1
ATOM 1220 C C . 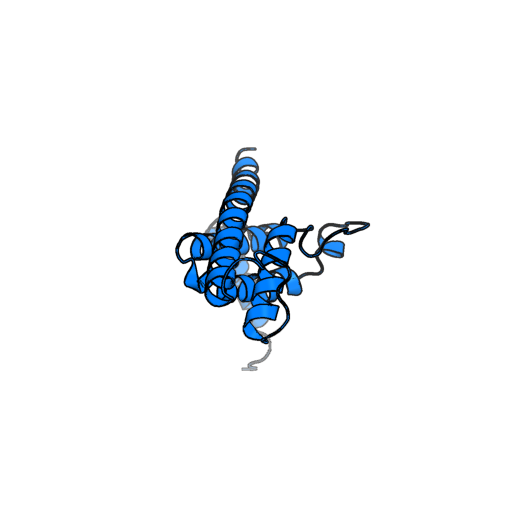VAL A 1 144 ? -3.726 12.377 27.111 1.00 34.28 144 VAL A C 1
ATOM 1222 O O . VAL A 1 144 ? -4.038 11.195 26.856 1.00 34.28 144 VAL A O 1
#

Secondary structure (DSSP, 8-state):
---S--HHHHHHHHHHHHHHTTPPPP-HHHHHHHHHHHHHHHHHH-GGGHHHHHHHHHHHTGGGS-HHHHTT-S--SSTTGGGT-HHHHHHHHHHHHHHTT----S-TTS-HHHHHHHHHHHHHHHHHHHHHHHHHHHHHGGG-

pLDDT: mean 90.03, std 12.64, range [34.28, 97.88]